Protein AF-A0A6C2UQ51-F1 (afdb_monomer_lite)

Foldseek 3Di:
DDDPPPDPPDPPDPPPPPPPPDQDLPPDDPVQVVLLVVLPHDSVRSCLLVVLPDGSVQVSLQVVLVHDSVRSSLQVVVVDGSQQVSLCVVVVHDSVRSSVCVVVVDGGPDPDDDDDDPPPPDDDDDDDDDDDDDDDDDDDDDDDDDDD

Radius of gyration: 34.13 Å; chains: 1; bounding box: 88×106×65 Å

Organism: NCBI:txid2750658

Sequence (148 aa):
MKQRVQNTIMAASLLVLAGCMSPTWEGMSEGEIAAWKDIGFDASIAQGWRNDGFTPDTAKGWVTAEFSIDEAKDWSGERFTPEEAVGWKQGGFTLKKAIDSRAKGLTPVQMPAAPATTEESAAAPATTEESAAAPATTEESAAAPDAE

Structure (mmCIF, N/CA/C/O backbone):
data_AF-A0A6C2UQ51-F1
#
_entry.id   AF-A0A6C2UQ51-F1
#
loop_
_atom_site.group_PDB
_atom_site.id
_atom_site.type_symbol
_atom_site.label_atom_id
_atom_site.label_alt_id
_atom_site.label_comp_id
_atom_site.label_asym_id
_atom_site.label_entity_id
_atom_site.label_seq_id
_atom_site.pdbx_PDB_ins_code
_atom_site.Cartn_x
_atom_site.Cartn_y
_atom_site.Cartn_z
_atom_site.occupancy
_atom_site.B_iso_or_equiv
_atom_site.auth_seq_id
_atom_site.auth_comp_id
_atom_site.auth_asym_id
_atom_site.auth_atom_id
_atom_site.pdbx_PDB_model_num
ATOM 1 N N . MET A 1 1 ? 69.691 28.578 -27.127 1.00 42.34 1 MET A N 1
ATOM 2 C CA . MET A 1 1 ? 68.689 29.417 -26.433 1.00 42.34 1 MET A CA 1
ATOM 3 C C . MET A 1 1 ? 67.421 28.585 -26.305 1.00 42.34 1 MET A C 1
ATOM 5 O O . MET A 1 1 ? 67.017 27.981 -27.286 1.00 42.34 1 MET A O 1
ATOM 9 N N . LYS A 1 2 ? 66.934 28.387 -25.074 1.00 46.50 2 LYS A N 1
ATOM 10 C CA . LYS A 1 2 ? 65.944 27.365 -24.702 1.00 46.50 2 LYS A CA 1
ATOM 11 C C . LYS A 1 2 ? 64.524 27.923 -24.839 1.00 46.50 2 LYS A C 1
ATOM 13 O O . LYS A 1 2 ? 64.121 28.741 -24.017 1.00 46.50 2 LYS A O 1
ATOM 18 N N . GLN A 1 3 ? 63.777 27.471 -25.842 1.00 51.28 3 GLN A N 1
ATOM 19 C CA . GLN A 1 3 ? 62.343 27.732 -25.934 1.00 51.28 3 GLN A CA 1
ATOM 20 C C . GLN A 1 3 ? 61.643 26.786 -24.956 1.00 51.28 3 GLN A C 1
ATOM 22 O O . GLN A 1 3 ? 61.699 25.567 -25.101 1.00 51.28 3 GLN A O 1
ATOM 27 N N . ARG A 1 4 ? 61.099 27.354 -23.878 1.00 53.19 4 ARG A N 1
ATOM 28 C CA . ARG A 1 4 ? 60.428 26.628 -22.797 1.00 53.19 4 ARG A CA 1
ATOM 29 C C . ARG A 1 4 ? 59.092 26.078 -23.308 1.00 53.19 4 ARG A C 1
ATOM 31 O O . ARG A 1 4 ? 58.058 26.712 -23.142 1.00 53.19 4 ARG A O 1
ATOM 38 N N . VAL A 1 5 ? 59.121 24.901 -23.932 1.00 59.12 5 VAL A N 1
ATOM 39 C CA . VAL A 1 5 ? 57.939 24.111 -24.345 1.00 59.12 5 VAL A CA 1
ATOM 40 C C . VAL A 1 5 ? 57.360 23.351 -23.140 1.00 59.12 5 VAL A C 1
ATOM 42 O O . VAL A 1 5 ? 57.133 22.151 -23.180 1.00 59.12 5 VAL A O 1
ATOM 45 N N . GLN A 1 6 ? 57.189 24.030 -22.008 1.00 54.97 6 GLN A N 1
ATOM 46 C CA . GLN A 1 6 ? 56.743 23.419 -20.752 1.00 54.97 6 GLN A CA 1
ATOM 47 C C . GLN A 1 6 ? 55.974 24.463 -19.945 1.00 54.97 6 GLN A C 1
ATOM 49 O O . GLN A 1 6 ? 56.468 24.948 -18.938 1.00 54.97 6 GLN A O 1
ATOM 54 N N . ASN A 1 7 ? 54.800 24.887 -20.420 1.00 45.97 7 ASN A N 1
ATOM 55 C CA . ASN A 1 7 ? 53.821 25.531 -19.534 1.00 45.97 7 ASN A CA 1
ATOM 56 C C . ASN A 1 7 ? 52.377 25.469 -20.058 1.00 45.97 7 ASN A C 1
ATOM 58 O O . ASN A 1 7 ? 51.605 26.410 -19.915 1.00 45.97 7 ASN A O 1
ATOM 62 N N . THR A 1 8 ? 52.005 24.338 -20.649 1.00 51.84 8 THR A N 1
ATOM 63 C CA . THR A 1 8 ? 50.609 23.965 -20.928 1.00 51.84 8 THR A CA 1
ATOM 64 C C . THR A 1 8 ? 50.308 22.637 -20.236 1.00 51.84 8 THR A C 1
ATOM 66 O O . THR A 1 8 ? 49.871 21.667 -20.844 1.00 51.84 8 THR A O 1
ATOM 69 N N . ILE A 1 9 ? 50.608 22.568 -18.937 1.00 55.91 9 ILE A N 1
ATOM 70 C CA . ILE A 1 9 ? 50.186 21.459 -18.083 1.00 55.91 9 ILE A CA 1
ATOM 71 C C . ILE A 1 9 ? 48.772 21.785 -17.594 1.00 55.91 9 ILE A C 1
ATOM 73 O O . ILE A 1 9 ? 48.582 22.668 -16.766 1.00 55.91 9 ILE A O 1
ATOM 77 N N . MET A 1 10 ? 47.808 21.041 -18.136 1.00 55.25 10 MET A N 1
ATOM 78 C CA . MET A 1 10 ? 46.604 20.581 -17.439 1.00 55.25 10 MET A CA 1
ATOM 79 C C . MET A 1 10 ? 45.705 21.668 -16.826 1.00 55.25 10 MET A C 1
ATOM 81 O O . MET A 1 10 ? 45.493 21.707 -15.620 1.00 55.25 10 MET A O 1
ATOM 85 N N . ALA A 1 11 ? 45.046 22.462 -17.666 1.00 55.69 11 ALA A N 1
ATOM 86 C CA . ALA A 1 11 ? 43.668 22.859 -17.366 1.00 55.69 11 ALA A CA 1
ATOM 87 C C . ALA A 1 11 ? 42.725 21.846 -18.038 1.00 55.69 11 ALA A C 1
ATOM 89 O O . ALA A 1 11 ? 41.935 22.188 -18.912 1.00 55.69 11 ALA A O 1
ATOM 90 N N . ALA A 1 12 ? 42.882 20.563 -17.698 1.00 55.25 12 ALA A N 1
ATOM 91 C CA . ALA A 1 12 ? 41.889 19.554 -18.031 1.00 55.25 12 ALA A CA 1
ATOM 92 C C . ALA A 1 12 ? 40.776 19.705 -16.999 1.00 55.25 12 ALA A C 1
ATOM 94 O O . ALA A 1 12 ? 40.875 19.230 -15.870 1.00 55.25 12 ALA A O 1
ATOM 95 N N . SER A 1 13 ? 39.791 20.501 -17.397 1.00 57.66 13 SER A N 1
ATOM 96 C CA . SER A 1 13 ? 38.498 20.707 -16.775 1.00 57.66 13 SER A CA 1
ATOM 97 C C . SER A 1 13 ? 38.075 19.550 -15.871 1.00 57.66 13 SER A C 1
ATOM 99 O O . SER A 1 13 ? 37.856 18.433 -16.340 1.00 57.66 13 SER A O 1
ATOM 101 N N . LEU A 1 14 ? 37.885 19.847 -14.582 1.00 57.31 14 LEU A N 1
ATOM 102 C CA . LEU A 1 14 ? 36.950 19.108 -13.742 1.00 57.31 14 LEU A CA 1
ATOM 103 C C . LEU A 1 14 ? 35.567 19.245 -14.388 1.00 57.31 14 LEU A C 1
ATOM 105 O O . LEU A 1 14 ? 34.826 20.189 -14.119 1.00 57.31 14 LEU A O 1
ATOM 109 N N . LEU A 1 15 ? 35.246 18.325 -15.295 1.00 52.41 15 LEU A N 1
ATOM 110 C CA . LEU A 1 15 ? 33.892 18.134 -15.779 1.00 52.41 15 LEU A CA 1
ATOM 111 C C . LEU A 1 15 ? 33.137 17.485 -14.616 1.00 52.41 15 LEU A C 1
ATOM 113 O O . LEU A 1 15 ? 33.144 16.268 -14.449 1.00 52.41 15 LEU A O 1
ATOM 117 N N . VAL A 1 16 ? 32.569 18.321 -13.746 1.00 59.66 16 VAL A N 1
ATOM 118 C CA . VAL A 1 16 ? 31.593 17.888 -12.749 1.00 59.66 16 VAL A CA 1
ATOM 119 C C . VAL A 1 16 ? 30.405 17.359 -13.543 1.00 59.66 16 VAL A C 1
ATOM 121 O O . VAL A 1 16 ? 29.542 18.117 -13.979 1.00 59.66 16 VAL A O 1
ATOM 124 N N . LEU A 1 17 ? 30.407 16.052 -13.803 1.00 57.59 17 LEU A N 1
ATOM 125 C CA . LEU A 1 17 ? 29.239 15.333 -14.279 1.00 57.59 17 LEU A CA 1
ATOM 126 C C . LEU A 1 17 ? 28.233 15.350 -13.128 1.00 57.59 17 LEU A C 1
ATOM 128 O O . LEU A 1 17 ? 28.178 14.432 -12.314 1.00 57.59 17 LEU A O 1
ATOM 132 N N . ALA A 1 18 ? 27.457 16.428 -13.043 1.00 61.34 18 ALA A N 1
ATOM 133 C CA . ALA A 1 18 ? 26.176 16.414 -12.366 1.00 61.34 18 ALA A CA 1
ATOM 134 C C . ALA A 1 18 ? 25.281 15.456 -13.160 1.00 61.34 18 ALA A C 1
ATOM 136 O O . ALA A 1 18 ? 24.551 15.861 -14.063 1.00 61.34 18 ALA A O 1
ATOM 137 N N . GLY A 1 19 ? 25.431 14.156 -12.897 1.00 58.34 19 GLY A N 1
ATOM 138 C CA . GLY A 1 19 ? 24.535 13.142 -13.416 1.00 58.34 19 GLY A CA 1
ATOM 139 C C . GLY A 1 19 ? 23.140 13.477 -12.917 1.00 58.34 19 GLY A C 1
ATOM 140 O O . GLY A 1 19 ? 22.878 13.419 -11.718 1.00 58.34 19 GLY A O 1
ATOM 141 N N . CYS A 1 20 ? 22.248 13.858 -13.827 1.00 61.72 20 CYS A N 1
ATOM 142 C CA . CYS A 1 20 ? 20.821 13.781 -13.576 1.00 61.72 20 CYS A CA 1
ATOM 143 C C . CYS A 1 20 ? 20.513 12.300 -13.344 1.00 61.72 20 CYS A C 1
ATOM 145 O O . CYS A 1 20 ? 20.308 11.554 -14.300 1.00 61.72 20 CYS A O 1
ATOM 147 N N . MET A 1 21 ? 20.571 11.860 -12.087 1.00 62.34 21 MET A N 1
ATOM 148 C CA . MET A 1 21 ? 20.155 10.526 -11.678 1.00 62.34 21 MET A CA 1
ATOM 149 C C . MET A 1 21 ? 18.640 10.489 -11.885 1.00 62.34 21 MET A C 1
ATOM 151 O O . MET A 1 21 ? 17.858 10.846 -11.009 1.00 62.34 21 MET A O 1
ATOM 155 N N . SER A 1 22 ? 18.226 10.184 -13.113 1.00 66.31 22 SER A N 1
ATOM 156 C CA . SER A 1 22 ? 16.832 9.866 -13.380 1.00 66.31 22 SER A CA 1
ATOM 157 C C . SER A 1 22 ? 16.516 8.640 -12.532 1.00 66.31 22 SER A C 1
ATOM 159 O O . SER A 1 22 ? 17.367 7.752 -12.459 1.00 66.31 22 SER A O 1
ATOM 161 N N . PRO A 1 23 ? 15.364 8.582 -11.859 1.00 72.19 23 PRO A N 1
ATOM 162 C CA . PRO A 1 23 ? 14.999 7.401 -11.094 1.00 72.19 23 PRO A CA 1
ATOM 163 C C . PRO A 1 23 ? 15.097 6.166 -12.003 1.00 72.19 23 PRO A C 1
ATOM 165 O O . PRO A 1 23 ? 14.466 6.110 -13.060 1.00 72.19 23 PRO A O 1
ATOM 168 N N . THR A 1 24 ? 15.962 5.219 -11.633 1.00 87.94 24 THR A N 1
ATOM 169 C CA . THR A 1 24 ? 16.255 4.004 -12.402 1.00 87.94 24 THR A CA 1
ATOM 170 C C . THR A 1 24 ? 15.647 2.778 -11.728 1.00 87.94 24 THR A C 1
ATOM 172 O O . THR A 1 24 ? 15.333 2.763 -10.536 1.00 87.94 24 THR A O 1
ATOM 175 N N . TRP A 1 25 ? 15.533 1.697 -12.496 1.00 92.94 25 TRP A N 1
ATOM 176 C CA . TRP A 1 25 ? 15.161 0.362 -12.022 1.00 92.94 25 TRP A CA 1
ATOM 177 C C . TRP A 1 25 ? 16.285 -0.333 -11.219 1.00 92.94 25 TRP A C 1
ATOM 179 O O . TRP A 1 25 ? 16.367 -1.560 -11.186 1.00 92.94 25 TRP A O 1
ATOM 189 N N . GLU A 1 26 ? 17.191 0.443 -10.617 1.00 90.81 26 GLU A N 1
ATOM 190 C CA . GLU A 1 26 ? 18.404 -0.051 -9.967 1.00 90.81 26 GLU A CA 1
ATOM 191 C C . GLU A 1 26 ? 18.093 -1.099 -8.895 1.00 90.81 26 GLU A C 1
ATOM 193 O O . GLU A 1 26 ? 17.221 -0.915 -8.041 1.00 90.81 26 GLU A O 1
ATOM 198 N N . GLY A 1 27 ? 18.845 -2.197 -8.921 1.00 91.56 27 GLY A N 1
ATOM 199 C CA . GLY A 1 27 ? 18.743 -3.250 -7.916 1.00 91.56 27 GLY A CA 1
ATOM 200 C C . GLY A 1 27 ? 17.455 -4.075 -7.967 1.00 91.56 27 GLY A C 1
ATOM 201 O O . GLY A 1 27 ? 17.273 -4.899 -7.073 1.00 91.56 27 GLY A O 1
ATOM 202 N N . MET A 1 28 ? 16.582 -3.884 -8.963 1.00 94.12 28 MET A N 1
ATOM 203 C CA . MET A 1 28 ? 15.430 -4.754 -9.224 1.00 94.12 28 MET A CA 1
ATOM 204 C C . MET A 1 28 ? 15.784 -5.835 -10.249 1.00 94.12 28 MET A C 1
ATOM 206 O O . MET A 1 28 ? 16.564 -5.607 -11.176 1.00 94.12 28 MET A O 1
ATOM 210 N N . SER A 1 29 ? 15.196 -7.022 -10.098 1.00 95.75 29 SER A N 1
ATOM 211 C CA . SER A 1 29 ? 15.316 -8.081 -11.112 1.00 95.75 29 SER A CA 1
ATOM 212 C C . SER A 1 29 ? 14.468 -7.767 -12.350 1.00 95.75 29 SER A C 1
ATOM 214 O O . SER A 1 29 ? 13.489 -7.031 -12.261 1.00 95.75 29 SER A O 1
ATOM 216 N N . GLU A 1 30 ? 14.782 -8.359 -13.506 1.00 95.75 30 GLU A N 1
ATOM 217 C CA . GLU A 1 30 ? 13.989 -8.165 -14.733 1.00 95.75 30 GLU A CA 1
ATOM 218 C C . GLU A 1 30 ? 12.504 -8.519 -14.537 1.00 95.75 30 GLU A C 1
ATOM 220 O O . GLU A 1 30 ? 11.629 -7.773 -14.976 1.00 95.75 30 GLU A O 1
ATOM 225 N N . GLY A 1 31 ? 12.218 -9.610 -13.816 1.00 96.94 31 GLY A N 1
ATOM 226 C CA . GLY A 1 31 ? 10.847 -10.016 -13.497 1.00 96.94 31 GLY A CA 1
ATOM 227 C C . GLY A 1 31 ? 10.125 -9.019 -12.588 1.00 96.94 31 GLY A C 1
ATOM 228 O O . GLY A 1 31 ? 8.964 -8.700 -12.825 1.00 96.94 31 GLY A O 1
ATOM 229 N N . GLU A 1 32 ? 10.820 -8.471 -11.590 1.00 96.38 32 GLU A N 1
ATOM 230 C CA . GLU A 1 32 ? 10.275 -7.431 -10.711 1.00 96.38 32 GLU A CA 1
ATOM 231 C C . GLU A 1 32 ? 9.977 -6.143 -11.493 1.00 96.38 32 GLU A C 1
ATOM 233 O O . GLU A 1 32 ? 8.892 -5.579 -11.372 1.00 96.38 32 GLU A O 1
ATOM 238 N N . ILE A 1 33 ? 10.898 -5.717 -12.362 1.00 96.88 33 ILE A N 1
ATOM 239 C CA . ILE A 1 33 ? 10.714 -4.559 -13.247 1.00 96.88 33 ILE A CA 1
ATOM 240 C C . ILE A 1 33 ? 9.501 -4.759 -14.159 1.00 96.88 33 ILE A C 1
ATOM 242 O O . ILE A 1 33 ? 8.714 -3.832 -14.348 1.00 96.88 33 ILE A O 1
ATOM 246 N N . ALA A 1 34 ? 9.351 -5.952 -14.739 1.00 97.38 34 ALA A N 1
ATOM 247 C CA . ALA A 1 34 ? 8.208 -6.279 -15.581 1.00 97.38 34 ALA A CA 1
ATOM 248 C C . ALA A 1 34 ? 6.891 -6.187 -14.797 1.00 97.38 34 ALA A C 1
ATOM 250 O O . ALA A 1 34 ? 5.947 -5.582 -15.294 1.00 97.38 34 ALA A O 1
ATOM 251 N N . ALA A 1 35 ? 6.848 -6.695 -13.563 1.00 97.75 35 ALA A N 1
ATOM 252 C CA . ALA A 1 35 ? 5.663 -6.628 -12.711 1.00 97.75 35 ALA A CA 1
ATOM 253 C C . ALA A 1 35 ? 5.279 -5.184 -12.338 1.00 97.75 35 ALA A C 1
ATOM 255 O O . ALA A 1 35 ? 4.114 -4.809 -12.446 1.00 97.75 35 ALA A O 1
ATOM 256 N N . TRP A 1 36 ? 6.246 -4.335 -11.971 1.00 97.50 36 TRP A N 1
ATOM 257 C CA . TRP A 1 36 ? 5.985 -2.912 -11.710 1.00 97.50 36 TRP A CA 1
ATOM 258 C C . TRP A 1 36 ? 5.487 -2.167 -12.955 1.00 97.50 36 TRP A C 1
ATOM 260 O O . TRP A 1 36 ? 4.570 -1.350 -12.875 1.00 97.50 36 TRP A O 1
ATOM 270 N N . LYS A 1 37 ? 6.056 -2.466 -14.127 1.00 96.44 37 LYS A N 1
ATOM 271 C CA . LYS A 1 37 ? 5.602 -1.881 -15.396 1.00 96.44 37 LYS A CA 1
ATOM 272 C C . LYS A 1 37 ? 4.210 -2.358 -15.799 1.00 96.44 37 LYS A C 1
ATOM 274 O O . LYS A 1 37 ? 3.450 -1.562 -16.340 1.00 96.44 37 LYS A O 1
ATOM 279 N N . ASP A 1 38 ? 3.877 -3.622 -15.542 1.00 97.25 38 ASP A N 1
ATOM 280 C CA . ASP A 1 38 ? 2.566 -4.203 -15.855 1.00 97.25 38 ASP A CA 1
ATOM 281 C C . ASP A 1 38 ? 1.435 -3.494 -15.097 1.00 97.25 38 ASP A C 1
ATOM 283 O O . ASP A 1 38 ? 0.373 -3.215 -15.652 1.00 97.25 38 ASP A O 1
ATOM 287 N N . ILE A 1 39 ? 1.702 -3.081 -13.855 1.00 95.94 39 ILE A N 1
ATOM 288 C CA . ILE A 1 39 ? 0.764 -2.273 -13.066 1.00 95.94 39 ILE A CA 1
ATOM 289 C C . ILE A 1 39 ? 0.825 -0.770 -13.396 1.00 95.94 39 ILE A C 1
ATOM 291 O O . ILE A 1 39 ? 0.138 0.026 -12.759 1.00 95.94 39 ILE A O 1
ATOM 295 N N . GLY A 1 40 ? 1.620 -0.379 -14.398 1.00 94.88 40 GLY A N 1
ATOM 296 C CA . GLY A 1 40 ? 1.719 0.986 -14.912 1.00 94.88 40 GLY A CA 1
ATOM 297 C C . GLY A 1 40 ? 2.625 1.917 -14.107 1.00 94.88 40 GLY A C 1
ATOM 298 O O . GLY A 1 40 ? 2.553 3.130 -14.299 1.00 94.88 40 GLY A O 1
ATOM 299 N N . PHE A 1 41 ? 3.459 1.392 -13.207 1.00 95.44 41 PHE A N 1
ATOM 300 C CA . PHE A 1 41 ? 4.342 2.22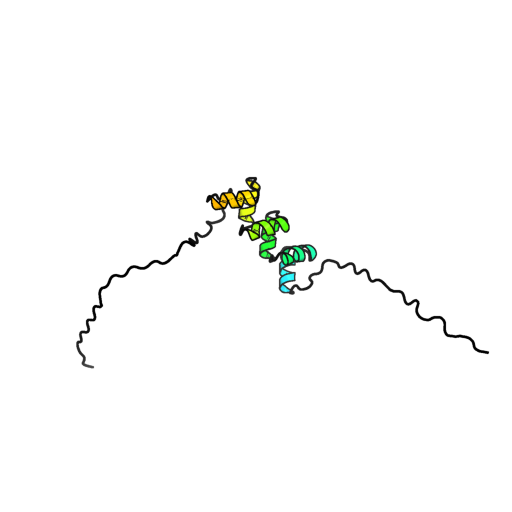5 -12.393 1.00 95.44 41 PHE A CA 1
ATOM 301 C C . PHE A 1 41 ? 5.633 2.519 -13.157 1.00 95.44 41 PHE A C 1
ATOM 303 O O . PHE A 1 41 ? 6.224 1.643 -13.795 1.00 95.44 41 PHE A O 1
ATOM 310 N N . ASP A 1 42 ? 6.098 3.762 -13.074 1.00 94.88 42 ASP A N 1
ATOM 311 C CA . ASP A 1 42 ? 7.444 4.120 -13.503 1.00 94.88 42 ASP A CA 1
ATOM 312 C C . ASP A 1 42 ? 8.482 3.778 -12.420 1.00 94.88 42 ASP A C 1
ATOM 314 O O . ASP A 1 42 ? 8.149 3.465 -11.274 1.00 94.88 42 ASP A O 1
ATOM 318 N N . ALA A 1 43 ? 9.762 3.851 -12.790 1.00 94.38 43 ALA A N 1
ATOM 319 C CA . ALA A 1 43 ? 10.870 3.497 -11.910 1.00 94.38 43 ALA A CA 1
ATOM 320 C C . ALA A 1 43 ? 10.886 4.306 -10.603 1.00 94.38 43 ALA A C 1
ATOM 322 O O . ALA A 1 43 ? 11.250 3.767 -9.563 1.00 94.38 43 ALA A O 1
ATOM 323 N N . SER A 1 44 ? 10.486 5.581 -10.632 1.00 93.25 44 SER A N 1
ATOM 324 C CA . SER A 1 44 ? 10.473 6.438 -9.445 1.00 93.25 44 SER A CA 1
ATOM 325 C C . SER A 1 44 ? 9.433 5.972 -8.444 1.00 93.25 44 SER A C 1
ATOM 327 O O . SER A 1 44 ? 9.741 5.805 -7.264 1.00 93.25 44 SER A O 1
ATOM 329 N N . ILE A 1 45 ? 8.205 5.757 -8.920 1.00 93.25 45 ILE A N 1
ATOM 330 C CA . ILE A 1 45 ? 7.106 5.297 -8.075 1.00 93.25 45 ILE A CA 1
ATOM 331 C C . ILE A 1 45 ? 7.422 3.894 -7.553 1.00 93.25 45 ILE A C 1
ATOM 333 O O . ILE A 1 45 ? 7.376 3.678 -6.345 1.00 93.25 45 ILE A O 1
ATOM 337 N N . ALA A 1 46 ? 7.833 2.971 -8.427 1.00 95.94 46 ALA A N 1
ATOM 338 C CA . ALA A 1 46 ? 8.194 1.608 -8.043 1.00 95.94 46 ALA A CA 1
ATOM 339 C C . ALA A 1 46 ? 9.291 1.566 -6.966 1.00 95.94 46 ALA A C 1
ATOM 341 O O . ALA A 1 46 ? 9.152 0.836 -5.989 1.00 95.94 46 ALA A O 1
ATOM 342 N N . GLN A 1 47 ? 10.351 2.374 -7.095 1.00 95.06 47 GLN A N 1
ATOM 343 C CA . GLN A 1 47 ? 11.400 2.457 -6.071 1.00 95.06 47 GLN A CA 1
ATOM 344 C C . GLN A 1 47 ? 10.859 2.962 -4.732 1.00 95.06 47 GLN A C 1
ATOM 346 O O . GLN A 1 47 ? 11.237 2.423 -3.699 1.00 95.06 47 GLN A O 1
ATOM 351 N N . GLY A 1 48 ? 9.971 3.962 -4.732 1.00 94.75 48 GLY A N 1
ATOM 352 C CA . GLY A 1 48 ? 9.341 4.456 -3.504 1.00 94.75 48 GLY A CA 1
ATOM 353 C C . GLY A 1 48 ? 8.617 3.339 -2.751 1.00 94.75 48 GLY A C 1
ATOM 354 O O . GLY A 1 48 ? 8.973 3.022 -1.621 1.00 94.75 48 GLY A O 1
ATOM 355 N N . TRP A 1 49 ? 7.680 2.667 -3.423 1.00 97.06 49 TRP A N 1
ATOM 356 C CA . TRP A 1 49 ? 6.927 1.554 -2.837 1.00 97.06 49 TRP A CA 1
ATOM 357 C C . TRP A 1 49 ? 7.829 0.395 -2.399 1.00 97.06 49 TRP A C 1
ATOM 359 O O . TRP A 1 49 ? 7.681 -0.134 -1.299 1.00 97.06 49 TRP A O 1
ATOM 369 N N . ARG A 1 50 ? 8.801 0.021 -3.233 1.00 95.81 50 ARG A N 1
ATOM 370 C CA . ARG A 1 50 ? 9.749 -1.053 -2.928 1.00 95.81 50 ARG A CA 1
ATOM 371 C C . ARG A 1 50 ? 10.612 -0.744 -1.706 1.00 95.81 50 ARG A C 1
ATOM 373 O O . ARG A 1 50 ? 10.841 -1.632 -0.889 1.00 95.81 50 ARG A O 1
ATOM 380 N N . ASN A 1 51 ? 11.089 0.493 -1.571 1.00 94.69 51 ASN A N 1
ATOM 381 C CA . ASN A 1 51 ? 11.918 0.914 -0.440 1.00 94.69 51 ASN A CA 1
ATOM 382 C C . ASN A 1 51 ? 11.154 0.861 0.888 1.00 94.69 51 ASN A C 1
ATOM 384 O O . ASN A 1 51 ? 11.757 0.585 1.923 1.00 94.69 51 ASN A O 1
ATOM 388 N N . ASP A 1 52 ? 9.836 1.058 0.852 1.00 95.31 52 ASP A N 1
ATOM 389 C CA . ASP A 1 52 ? 8.949 0.872 2.004 1.00 95.31 52 ASP A CA 1
ATOM 390 C C . ASP A 1 52 ? 8.474 -0.583 2.188 1.00 95.31 52 ASP A C 1
ATOM 392 O O . ASP A 1 52 ? 7.676 -0.873 3.076 1.00 95.31 52 ASP A O 1
ATOM 396 N N . GLY A 1 53 ? 9.019 -1.521 1.406 1.00 94.44 53 GLY A N 1
ATOM 397 C CA . GLY A 1 53 ? 8.808 -2.960 1.567 1.00 94.44 53 GLY A CA 1
ATOM 398 C C . GLY A 1 53 ? 7.588 -3.515 0.836 1.00 94.44 53 GLY A C 1
ATOM 399 O O . GLY A 1 53 ? 7.219 -4.667 1.067 1.00 94.44 53 GLY A O 1
ATOM 400 N N . PHE A 1 54 ? 6.966 -2.737 -0.050 1.00 97.00 54 PHE A N 1
ATOM 401 C CA . PHE A 1 54 ? 5.831 -3.201 -0.837 1.00 97.00 54 PHE A CA 1
ATOM 402 C C . PHE A 1 54 ? 6.267 -3.962 -2.086 1.00 97.00 54 PHE A C 1
ATOM 404 O O . PHE A 1 54 ? 7.256 -3.642 -2.747 1.00 97.00 54 PHE A O 1
ATOM 411 N N . THR A 1 55 ? 5.465 -4.959 -2.440 1.00 96.44 55 THR A N 1
ATOM 412 C CA . THR A 1 55 ? 5.538 -5.661 -3.724 1.00 96.44 55 THR A CA 1
ATOM 413 C C . THR A 1 55 ? 4.645 -4.964 -4.756 1.00 96.44 55 THR A C 1
ATOM 415 O O . THR A 1 55 ? 3.737 -4.229 -4.358 1.00 96.44 55 THR A O 1
ATOM 418 N N . PRO A 1 56 ? 4.824 -5.222 -6.066 1.00 96.19 56 PRO A N 1
ATOM 419 C CA . PRO A 1 56 ? 3.937 -4.683 -7.098 1.00 96.19 56 PRO A CA 1
ATOM 420 C C . PRO A 1 56 ? 2.451 -4.926 -6.796 1.00 96.19 56 PRO A C 1
ATOM 422 O O . PRO A 1 56 ? 1.648 -3.995 -6.826 1.00 96.19 56 PRO A O 1
AT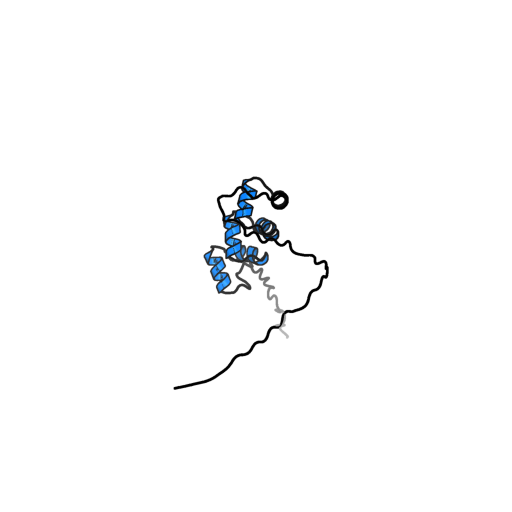OM 425 N N . ASP A 1 57 ? 2.087 -6.156 -6.424 1.00 93.69 57 ASP A N 1
ATOM 426 C CA . ASP A 1 57 ? 0.698 -6.531 -6.136 1.00 93.69 57 ASP A CA 1
ATOM 427 C C . ASP A 1 57 ? 0.106 -5.755 -4.955 1.00 93.69 57 ASP A C 1
ATOM 429 O O . ASP A 1 57 ? -1.008 -5.234 -5.036 1.00 93.69 57 ASP A O 1
ATOM 433 N N . THR A 1 58 ? 0.861 -5.641 -3.859 1.00 95.19 58 THR A N 1
ATOM 434 C CA . THR A 1 58 ? 0.389 -4.942 -2.655 1.00 95.19 58 THR A CA 1
ATOM 435 C C . THR A 1 58 ? 0.325 -3.434 -2.879 1.00 95.19 58 THR A C 1
ATOM 437 O O . THR A 1 58 ? -0.688 -2.817 -2.555 1.00 95.19 58 THR A O 1
ATOM 440 N N . ALA A 1 59 ? 1.342 -2.843 -3.509 1.00 96.94 59 ALA A N 1
ATOM 441 C CA . ALA A 1 59 ? 1.365 -1.426 -3.864 1.00 96.94 59 ALA A CA 1
ATOM 442 C C . ALA A 1 59 ? 0.208 -1.036 -4.795 1.00 96.94 59 ALA A C 1
ATOM 444 O O . ALA A 1 59 ? -0.425 0.000 -4.592 1.00 96.94 59 ALA A O 1
ATOM 445 N N . LYS A 1 60 ? -0.126 -1.883 -5.779 1.00 95.94 60 LYS A N 1
ATOM 446 C CA . LYS A 1 60 ? -1.273 -1.660 -6.670 1.00 95.94 60 LYS A CA 1
ATOM 447 C C . LYS A 1 60 ? -2.577 -1.525 -5.890 1.00 95.94 60 LYS A C 1
ATOM 449 O O . LYS A 1 60 ? -3.365 -0.631 -6.198 1.00 95.94 60 LYS A O 1
ATOM 454 N N . GLY A 1 61 ? -2.803 -2.382 -4.892 1.00 95.69 61 GLY A N 1
ATOM 455 C CA . GLY A 1 61 ? -3.990 -2.320 -4.037 1.00 95.69 61 GLY A CA 1
ATOM 456 C C . GLY A 1 61 ? -4.104 -0.979 -3.311 1.00 95.69 61 GLY A C 1
ATOM 457 O O . GLY A 1 61 ? -5.137 -0.320 -3.393 1.00 95.69 61 GLY A O 1
ATOM 458 N N . TRP A 1 62 ? -3.015 -0.523 -2.688 1.00 97.12 62 TRP A N 1
ATOM 459 C CA . TRP A 1 62 ? -2.975 0.756 -1.973 1.00 97.12 62 TRP A CA 1
ATOM 460 C C . TRP A 1 62 ? -3.139 1.976 -2.885 1.00 97.12 62 TRP A C 1
ATOM 462 O O . TRP A 1 62 ? -3.897 2.886 -2.554 1.00 97.12 62 TRP A O 1
ATOM 472 N N . VAL A 1 63 ? -2.502 1.986 -4.058 1.00 95.31 63 VAL A N 1
ATOM 473 C CA . VAL A 1 63 ? -2.681 3.074 -5.035 1.00 95.31 63 VAL A CA 1
ATOM 474 C C . VAL A 1 63 ? -4.102 3.094 -5.593 1.00 95.31 63 VAL A C 1
ATOM 476 O O . VAL A 1 63 ? -4.691 4.163 -5.717 1.00 95.31 63 VAL A O 1
ATOM 479 N N . THR A 1 64 ? -4.682 1.928 -5.889 1.00 94.25 64 THR A N 1
ATOM 480 C CA . THR A 1 64 ? -6.079 1.821 -6.355 1.00 94.25 64 THR A CA 1
ATOM 481 C C . THR A 1 64 ? -7.062 2.294 -5.284 1.00 94.25 64 THR A C 1
ATOM 483 O O . THR A 1 64 ? -8.097 2.871 -5.601 1.00 94.25 64 THR A O 1
ATOM 486 N N . ALA A 1 65 ? -6.716 2.085 -4.016 1.00 93.88 65 ALA A N 1
ATOM 487 C CA . ALA A 1 65 ? -7.430 2.599 -2.857 1.00 93.88 65 ALA A CA 1
ATOM 488 C C . ALA A 1 65 ? -7.210 4.109 -2.608 1.00 93.88 65 ALA A C 1
ATOM 490 O O . ALA A 1 65 ? -7.742 4.646 -1.636 1.00 93.88 65 ALA A O 1
ATOM 491 N N . GLU A 1 66 ? -6.438 4.792 -3.460 1.00 94.62 66 GLU A N 1
ATOM 492 C CA . GLU A 1 66 ? -6.081 6.212 -3.346 1.00 94.62 66 GLU A CA 1
ATOM 493 C C . GLU A 1 66 ? -5.326 6.551 -2.045 1.00 94.62 66 GLU A C 1
ATOM 495 O O . GLU A 1 66 ? -5.496 7.623 -1.453 1.00 94.62 66 GLU A O 1
ATOM 500 N N . PHE A 1 67 ? -4.481 5.625 -1.584 1.00 96.00 67 PHE A N 1
ATOM 501 C CA . PHE A 1 67 ? -3.546 5.853 -0.485 1.00 96.00 67 PHE A CA 1
ATOM 502 C C . PHE A 1 67 ? -2.194 6.314 -1.028 1.00 96.00 67 PHE A C 1
ATOM 504 O O . PHE A 1 67 ? -1.669 5.778 -2.007 1.00 96.00 67 PHE A O 1
ATOM 511 N N . SER A 1 68 ? -1.606 7.301 -0.355 1.00 95.50 68 SER A N 1
ATOM 512 C CA . SER A 1 68 ? -0.190 7.630 -0.528 1.00 95.50 68 SER A CA 1
ATOM 513 C C . SER A 1 68 ? 0.712 6.517 0.024 1.00 95.50 68 SER A C 1
ATOM 515 O O . SER A 1 68 ? 0.258 5.675 0.799 1.00 95.50 68 SER A O 1
ATOM 517 N N . ILE A 1 69 ? 1.999 6.519 -0.348 1.00 94.81 69 ILE A N 1
ATOM 518 C CA . ILE A 1 69 ? 2.989 5.555 0.170 1.00 94.81 69 ILE A CA 1
ATOM 519 C C . ILE A 1 69 ? 3.060 5.622 1.703 1.00 94.81 69 ILE A C 1
ATOM 521 O O . ILE A 1 69 ? 3.032 4.584 2.360 1.00 94.81 69 ILE A O 1
ATOM 525 N N . ASP A 1 70 ? 3.085 6.833 2.270 1.00 95.94 70 ASP A N 1
ATOM 526 C CA . ASP A 1 70 ? 3.142 7.041 3.721 1.00 95.94 70 ASP A CA 1
ATOM 527 C C . ASP A 1 70 ? 1.892 6.494 4.422 1.00 95.94 70 ASP A C 1
ATOM 529 O O . ASP A 1 70 ? 2.000 5.743 5.391 1.00 95.94 70 ASP A O 1
ATOM 533 N N . GLU A 1 71 ? 0.692 6.790 3.905 1.00 96.00 71 GLU A N 1
ATOM 534 C CA . GLU A 1 71 ? -0.532 6.223 4.478 1.00 96.00 71 GLU A CA 1
ATOM 535 C C . GLU A 1 71 ? -0.547 4.695 4.328 1.00 96.00 71 GLU A C 1
ATOM 537 O O . GLU A 1 71 ? -0.843 3.981 5.280 1.00 96.00 71 GLU A O 1
ATOM 542 N N . ALA A 1 72 ? -0.208 4.160 3.157 1.00 96.88 72 ALA A N 1
ATOM 543 C CA . ALA A 1 72 ? -0.175 2.719 2.948 1.00 96.88 72 ALA A CA 1
ATOM 544 C C . ALA A 1 72 ? 0.784 2.027 3.921 1.00 96.88 72 ALA A C 1
ATOM 546 O O . ALA A 1 72 ? 0.453 0.978 4.473 1.00 96.88 72 ALA A O 1
ATOM 547 N N . LYS A 1 73 ? 1.952 2.618 4.180 1.00 96.62 73 LYS A N 1
ATOM 548 C CA . LYS A 1 73 ? 2.917 2.134 5.170 1.00 96.62 73 LYS A CA 1
ATOM 549 C C . LYS A 1 73 ? 2.331 2.119 6.576 1.00 96.62 73 LYS A C 1
ATOM 551 O O . LYS A 1 73 ? 2.405 1.090 7.244 1.00 96.62 73 LYS A O 1
ATOM 556 N N . ASP A 1 74 ? 1.712 3.214 7.001 1.00 96.69 74 ASP A N 1
ATOM 557 C CA . ASP A 1 74 ? 1.115 3.315 8.333 1.00 96.69 74 ASP A CA 1
ATOM 558 C C . ASP A 1 74 ? -0.021 2.293 8.521 1.00 96.69 74 ASP A C 1
ATOM 560 O O . ASP A 1 74 ? -0.065 1.564 9.512 1.00 96.69 74 ASP A O 1
ATOM 564 N N . TRP A 1 75 ? -0.930 2.186 7.547 1.00 96.88 75 TRP A N 1
ATOM 565 C CA . TRP A 1 75 ? -2.074 1.275 7.623 1.00 96.88 75 TRP A CA 1
ATOM 566 C C . TRP A 1 75 ? -1.668 -0.199 7.469 1.00 96.88 75 TRP A C 1
ATOM 568 O O . TRP A 1 75 ? -2.157 -1.054 8.212 1.00 96.88 75 TRP A O 1
ATOM 578 N N . SER A 1 76 ? -0.752 -0.519 6.551 1.00 95.69 76 SER A N 1
ATOM 579 C CA . SER A 1 76 ? -0.236 -1.888 6.389 1.00 95.69 76 SER A CA 1
ATOM 580 C C . SER A 1 76 ? 0.605 -2.342 7.585 1.00 95.69 76 SER A C 1
ATOM 582 O O . SER A 1 76 ? 0.529 -3.513 7.970 1.00 95.69 76 SER A O 1
ATOM 584 N N . GLY A 1 77 ? 1.339 -1.426 8.228 1.00 95.38 77 GLY A N 1
ATOM 585 C CA . GLY A 1 77 ? 2.072 -1.681 9.470 1.00 95.38 77 GLY A CA 1
ATOM 586 C C . GLY A 1 77 ? 1.161 -2.165 10.601 1.00 95.38 77 GLY A C 1
ATOM 587 O O . GLY A 1 77 ? 1.537 -3.047 11.372 1.00 95.38 77 GLY A O 1
ATOM 588 N N . GLU A 1 78 ? -0.080 -1.681 10.619 1.00 96.19 78 GLU A N 1
ATOM 589 C CA . GLU A 1 78 ? -1.142 -2.064 11.558 1.00 96.19 78 GLU A CA 1
ATOM 590 C C . GLU A 1 78 ? -2.000 -3.241 11.054 1.00 96.19 78 GLU A C 1
ATOM 592 O O . GLU A 1 78 ? -3.068 -3.543 11.596 1.00 96.19 78 GLU A O 1
ATOM 597 N N . ARG A 1 79 ? -1.522 -3.950 10.020 1.00 93.94 79 ARG A N 1
ATOM 598 C CA . ARG A 1 79 ? -2.158 -5.147 9.441 1.00 93.94 79 ARG A CA 1
ATOM 599 C C . ARG A 1 79 ? -3.567 -4.868 8.908 1.00 93.94 79 ARG A C 1
ATOM 601 O O . ARG A 1 79 ? -4.452 -5.721 9.028 1.00 93.94 79 ARG A O 1
ATOM 608 N N . PHE A 1 80 ? -3.792 -3.676 8.361 1.00 94.50 80 PHE A N 1
ATOM 609 C CA . PHE A 1 80 ? -4.971 -3.405 7.545 1.00 94.50 80 PHE A CA 1
ATOM 610 C C . PHE A 1 80 ? -4.691 -3.745 6.086 1.00 94.50 80 PHE A C 1
ATOM 612 O O . PHE A 1 80 ? -3.594 -3.518 5.575 1.00 94.50 80 PHE A O 1
ATOM 619 N N . THR A 1 81 ? -5.709 -4.267 5.416 1.00 94.06 81 THR A N 1
ATOM 620 C CA . THR A 1 81 ? -5.752 -4.359 3.954 1.00 94.06 81 THR A CA 1
ATOM 621 C C . THR A 1 81 ? -6.161 -3.010 3.340 1.00 94.06 81 THR A C 1
ATOM 623 O O . THR A 1 81 ? -6.819 -2.213 4.024 1.00 94.06 81 THR A O 1
ATOM 626 N N . PRO A 1 82 ? -5.814 -2.728 2.068 1.00 94.31 82 PRO A N 1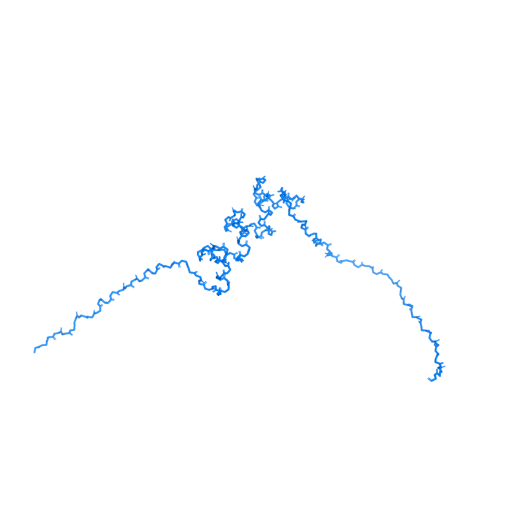
ATOM 627 C CA . PRO A 1 82 ? -6.293 -1.536 1.367 1.00 94.31 82 PRO A CA 1
ATOM 628 C C . PRO A 1 82 ? -7.819 -1.396 1.433 1.00 94.31 82 PRO A C 1
ATOM 630 O O . PRO A 1 82 ? -8.338 -0.312 1.683 1.00 94.31 82 PRO A O 1
ATOM 633 N N . GLU A 1 83 ? -8.549 -2.502 1.279 1.00 92.25 83 GLU A N 1
ATOM 634 C CA . GLU A 1 83 ? -10.010 -2.532 1.292 1.00 92.25 83 GLU A CA 1
ATOM 635 C C . GLU A 1 83 ? -10.584 -2.152 2.665 1.00 92.25 83 GLU A C 1
ATOM 637 O O . GLU A 1 83 ? -11.507 -1.336 2.752 1.00 92.25 83 GLU A O 1
ATOM 642 N N . GLU A 1 84 ? -10.026 -2.693 3.755 1.00 92.06 84 GLU A N 1
ATOM 643 C CA . GLU A 1 84 ? -10.413 -2.295 5.114 1.00 92.06 84 GLU A CA 1
ATOM 644 C C . GLU A 1 84 ? -10.106 -0.815 5.363 1.00 92.06 84 GLU A C 1
ATOM 646 O O . GLU A 1 84 ? -10.949 -0.089 5.897 1.00 92.06 84 GLU A O 1
ATOM 651 N N . ALA A 1 85 ? -8.910 -0.363 4.974 1.00 94.69 85 ALA A N 1
ATOM 652 C CA . ALA A 1 85 ? -8.462 1.009 5.176 1.00 94.69 85 ALA A CA 1
ATOM 653 C C . ALA A 1 85 ? -9.376 2.014 4.463 1.00 94.69 85 ALA A C 1
ATOM 655 O O . ALA A 1 85 ? -9.765 3.025 5.053 1.00 94.69 85 ALA A O 1
ATOM 656 N N . VAL A 1 86 ? -9.797 1.705 3.232 1.00 94.31 86 VAL A N 1
ATOM 657 C CA . VAL A 1 86 ? -10.796 2.484 2.488 1.00 94.31 86 VAL A CA 1
ATOM 658 C C . VAL A 1 86 ? -12.109 2.570 3.258 1.00 94.31 86 VAL A C 1
ATOM 660 O O . VAL A 1 86 ? -12.637 3.668 3.430 1.00 94.31 86 VAL A O 1
ATOM 663 N N . GLY A 1 87 ? -12.635 1.446 3.753 1.00 93.25 87 GLY A N 1
ATOM 664 C CA . GLY A 1 87 ? -13.899 1.436 4.493 1.00 93.25 87 GLY A CA 1
ATOM 665 C C . GLY A 1 87 ? -13.851 2.300 5.760 1.00 93.25 87 GLY A C 1
ATOM 666 O O . GLY A 1 87 ? -14.798 3.029 6.063 1.00 93.25 87 GLY A O 1
ATOM 667 N N . TRP A 1 88 ? -12.721 2.298 6.472 1.00 94.19 88 TRP A N 1
ATOM 668 C CA . TRP A 1 88 ? -12.506 3.185 7.618 1.00 94.19 88 TRP A CA 1
ATOM 669 C C . TRP A 1 88 ? -12.383 4.657 7.204 1.00 94.19 88 TRP A C 1
ATOM 671 O O . TRP A 1 88 ? -13.045 5.516 7.795 1.00 94.19 88 TRP A O 1
ATOM 681 N N . LYS A 1 89 ? -11.583 4.960 6.175 1.00 92.88 89 LYS A N 1
ATOM 682 C CA . LYS A 1 89 ? -11.358 6.327 5.673 1.00 92.88 89 LYS A CA 1
ATOM 683 C C . LYS A 1 89 ? -12.657 6.955 5.159 1.00 92.88 89 LYS A C 1
ATOM 685 O O . LYS A 1 89 ? -12.954 8.097 5.503 1.00 92.88 89 LYS A O 1
ATOM 690 N N . GLN A 1 90 ? -13.483 6.195 4.436 1.00 91.12 90 GLN A N 1
ATOM 691 C CA . GLN A 1 90 ? -14.815 6.630 3.993 1.00 91.12 90 GLN A CA 1
ATOM 692 C C . GLN A 1 90 ? -15.779 6.878 5.162 1.00 91.12 90 GLN A C 1
ATOM 694 O O . GLN A 1 90 ? -16.591 7.798 5.107 1.00 91.12 90 GLN A O 1
ATOM 699 N N . GLY A 1 91 ? -15.655 6.117 6.253 1.00 89.62 91 GLY A N 1
ATOM 700 C CA . GLY A 1 91 ? -16.378 6.369 7.502 1.00 89.62 91 GLY A CA 1
ATOM 701 C C . GLY A 1 91 ? -15.877 7.586 8.293 1.00 89.62 91 GLY A C 1
ATOM 702 O O . GLY A 1 91 ? -16.386 7.854 9.381 1.00 89.62 91 GLY A O 1
ATOM 703 N N . GLY A 1 92 ? -14.864 8.308 7.798 1.00 90.88 92 GLY A N 1
ATOM 704 C CA . GLY A 1 92 ? -14.255 9.450 8.482 1.00 90.88 92 GLY A CA 1
ATOM 705 C C . GLY A 1 92 ? -13.322 9.061 9.633 1.00 90.88 92 GLY A C 1
ATOM 706 O O . GLY A 1 92 ? -13.028 9.886 10.505 1.00 90.88 92 GLY A O 1
ATOM 707 N N . PHE A 1 93 ? -12.862 7.809 9.672 1.00 93.00 93 PHE A N 1
ATOM 708 C CA . PHE A 1 93 ? -11.918 7.343 10.679 1.00 93.00 93 PHE A CA 1
ATOM 709 C C . PHE A 1 93 ? -10.483 7.636 10.245 1.00 93.00 93 PHE A C 1
ATOM 711 O O . PHE A 1 93 ? -10.090 7.432 9.100 1.00 93.00 93 PHE A O 1
ATOM 718 N N . THR A 1 94 ? -9.681 8.088 11.206 1.00 95.19 94 THR A N 1
ATOM 719 C CA . THR A 1 94 ? -8.220 8.082 11.090 1.00 95.19 94 THR A CA 1
ATOM 720 C C . THR A 1 94 ? -7.688 6.699 11.461 1.00 95.19 94 THR A C 1
ATOM 722 O O . THR A 1 94 ? -8.376 5.965 12.174 1.00 95.19 94 THR A O 1
ATOM 725 N N . LEU A 1 95 ? -6.450 6.370 11.074 1.00 95.06 95 LEU A N 1
ATOM 726 C CA . LEU A 1 95 ? -5.804 5.099 11.433 1.00 95.06 95 LEU A CA 1
ATOM 727 C C . LEU A 1 95 ? -5.925 4.791 12.932 1.00 95.06 95 LEU A C 1
ATOM 729 O O . LEU A 1 95 ? -6.429 3.742 13.315 1.00 95.06 95 LEU A O 1
ATOM 733 N N . LYS A 1 96 ? -5.573 5.752 13.794 1.00 95.56 96 LYS A N 1
ATOM 734 C CA . LYS A 1 96 ? -5.695 5.591 15.250 1.00 95.56 96 LYS A CA 1
ATOM 735 C C . LYS A 1 96 ? -7.113 5.214 15.687 1.00 95.56 96 LYS A C 1
ATOM 737 O O . LYS A 1 96 ? -7.291 4.285 16.467 1.00 95.56 96 LYS A O 1
ATOM 742 N N . LYS A 1 97 ? -8.132 5.913 15.175 1.00 94.56 97 LYS A N 1
ATOM 743 C CA . LYS A 1 97 ? -9.526 5.597 15.511 1.00 94.56 97 LYS A CA 1
ATOM 744 C C . LYS A 1 97 ? -9.950 4.240 14.949 1.00 94.56 97 LYS A C 1
ATOM 746 O O . LYS A 1 97 ? -10.757 3.570 15.588 1.00 94.56 97 LYS A O 1
ATOM 751 N N . ALA A 1 98 ? -9.442 3.847 13.783 1.00 94.75 98 ALA A N 1
ATOM 752 C CA . ALA A 1 98 ? -9.696 2.537 13.194 1.00 94.75 98 ALA A CA 1
ATOM 753 C C . ALA A 1 98 ? -9.099 1.415 14.060 1.00 94.75 98 ALA A C 1
ATOM 755 O O . ALA A 1 98 ? -9.810 0.465 14.370 1.00 94.75 98 ALA A O 1
ATOM 756 N N . ILE A 1 99 ? -7.862 1.566 14.551 1.00 94.69 99 ILE A N 1
ATOM 757 C CA . ILE A 1 99 ? -7.229 0.636 15.507 1.00 94.69 99 ILE A CA 1
ATOM 758 C C . ILE A 1 99 ? -8.063 0.526 16.788 1.00 94.69 99 ILE A C 1
ATOM 760 O O . ILE A 1 99 ? -8.456 -0.573 17.177 1.00 94.69 99 ILE A O 1
ATOM 764 N N . ASP A 1 100 ? -8.403 1.664 17.405 1.00 94.81 100 ASP A N 1
ATOM 765 C CA . ASP A 1 100 ? -9.209 1.703 18.634 1.00 94.81 100 ASP A CA 1
ATOM 766 C C . ASP A 1 100 ? -10.593 1.058 18.441 1.00 94.81 100 ASP A C 1
ATOM 768 O O . ASP A 1 100 ? -11.173 0.515 19.383 1.00 94.81 100 ASP A O 1
ATOM 772 N N . SER A 1 101 ? -11.149 1.143 17.231 1.00 92.69 101 SER A N 1
ATOM 773 C CA . SER A 1 101 ? -12.446 0.557 16.880 1.00 92.69 101 SER A CA 1
ATOM 774 C C . SER A 1 101 ? -12.331 -0.944 16.614 1.00 92.69 101 SER A C 1
ATOM 776 O O . SER A 1 101 ? -13.145 -1.708 17.132 1.00 92.69 101 SER A O 1
ATOM 778 N N . ARG A 1 102 ? -11.280 -1.386 15.910 1.00 93.06 102 ARG A N 1
ATOM 779 C CA . ARG A 1 102 ? -10.960 -2.806 15.692 1.00 93.06 102 ARG A CA 1
ATOM 780 C C . ARG A 1 102 ? -10.736 -3.528 17.020 1.00 93.06 102 ARG A C 1
ATOM 782 O O . ARG A 1 102 ? -11.277 -4.608 17.224 1.00 93.06 102 ARG A O 1
ATOM 789 N N . ALA A 1 103 ? -10.042 -2.891 17.967 1.00 92.06 103 ALA A N 1
ATOM 790 C CA . ALA A 1 103 ? -9.841 -3.408 19.324 1.00 92.06 103 ALA A CA 1
ATOM 791 C C . ALA A 1 103 ? -11.151 -3.580 20.120 1.00 92.06 103 ALA A C 1
ATOM 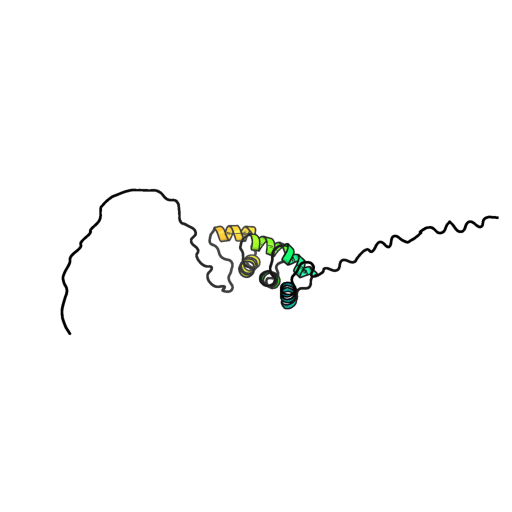793 O O . ALA A 1 103 ? -11.205 -4.360 21.067 1.00 92.06 103 ALA A O 1
ATOM 794 N N . LYS A 1 104 ? -12.221 -2.873 19.733 1.00 92.88 104 LYS A N 1
ATOM 795 C CA . LYS A 1 104 ? -13.573 -3.001 20.304 1.00 92.88 104 LYS A CA 1
ATOM 796 C C . LYS A 1 104 ? -14.467 -3.965 19.516 1.00 92.88 104 LYS A C 1
ATOM 798 O O . LYS A 1 104 ?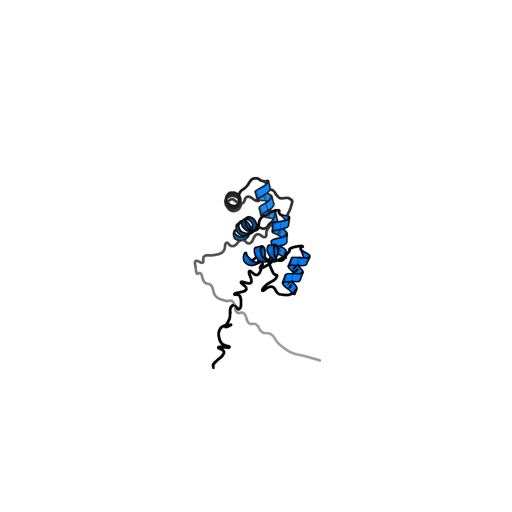 -15.654 -4.060 19.816 1.00 92.88 104 LYS A O 1
ATOM 803 N N . GLY A 1 105 ? -13.926 -4.646 18.504 1.00 90.69 105 GLY A N 1
ATOM 804 C CA . GLY A 1 105 ? -14.668 -5.569 17.645 1.00 90.69 105 GLY A CA 1
ATOM 805 C C . GLY A 1 105 ? -15.530 -4.890 16.579 1.00 90.69 105 GLY A C 1
ATOM 806 O O . GLY A 1 105 ? -16.414 -5.531 16.020 1.00 90.69 105 GLY A O 1
ATOM 807 N N . LEU A 1 106 ? -15.310 -3.602 16.296 1.00 89.50 106 LEU A N 1
ATOM 808 C CA . LEU A 1 106 ? -15.990 -2.915 15.197 1.00 89.50 106 LEU A CA 1
ATOM 809 C C . LEU A 1 106 ? -15.265 -3.185 13.875 1.00 89.50 106 LEU A C 1
ATOM 811 O O . LEU A 1 106 ? -14.034 -3.203 13.822 1.00 89.50 106 LEU A O 1
ATOM 815 N N . THR A 1 107 ? -16.035 -3.330 12.802 1.00 86.94 107 THR A N 1
ATOM 816 C CA . THR A 1 107 ? -15.536 -3.457 11.429 1.00 86.94 107 THR A CA 1
ATOM 817 C C . THR A 1 107 ? -15.827 -2.176 10.639 1.00 86.94 107 THR A C 1
ATOM 819 O O . THR A 1 107 ? -16.751 -1.435 10.995 1.00 86.94 107 THR A O 1
ATOM 822 N N . PRO A 1 108 ? -15.044 -1.872 9.586 1.00 83.50 108 PRO A N 1
ATOM 823 C CA . PRO A 1 108 ? -15.343 -0.736 8.725 1.00 83.50 108 PRO A CA 1
ATOM 824 C C . PRO A 1 108 ? -16.690 -0.936 8.031 1.00 83.50 108 PRO A C 1
ATOM 826 O O . PRO A 1 108 ? -17.176 -2.061 7.898 1.00 83.50 108 PRO A O 1
ATOM 829 N N . VAL A 1 109 ? -17.282 0.155 7.543 1.00 76.06 109 VAL A N 1
ATOM 830 C CA . VAL A 1 109 ? -18.494 0.068 6.723 1.00 76.06 109 VAL A CA 1
ATOM 831 C C . VAL A 1 109 ? -18.134 -0.675 5.432 1.00 76.06 109 VAL A C 1
ATOM 833 O O . VAL A 1 109 ? -17.490 -0.123 4.544 1.00 76.06 109 VAL A O 1
ATOM 836 N N . GLN A 1 110 ? -18.481 -1.961 5.368 1.00 64.12 110 GLN A N 1
ATOM 837 C CA . GLN A 1 110 ? -18.177 -2.824 4.232 1.00 64.12 110 GLN A CA 1
ATOM 838 C C . GLN A 1 110 ? -19.030 -2.458 3.007 1.00 64.12 110 GLN A C 1
ATOM 840 O O . GLN A 1 110 ? -20.259 -2.461 3.068 1.00 64.12 110 GLN A O 1
ATOM 845 N N . MET A 1 111 ? -18.373 -2.306 1.857 1.00 48.34 111 MET A N 1
ATOM 846 C CA . MET A 1 111 ? -18.800 -3.018 0.645 1.00 48.34 111 MET A CA 1
ATOM 847 C C . MET A 1 111 ? -18.329 -4.478 0.848 1.00 48.34 111 MET A C 1
ATOM 849 O O . MET A 1 111 ? -17.213 -4.654 1.337 1.00 48.34 111 MET A O 1
ATOM 853 N N . PRO A 1 112 ? -19.139 -5.526 0.605 1.00 48.88 112 PRO A N 1
ATOM 854 C CA . PRO A 1 112 ? -18.892 -6.859 1.165 1.00 48.88 112 PRO A CA 1
ATOM 855 C C . PRO A 1 112 ? -17.570 -7.470 0.676 1.00 48.88 112 PRO A C 1
ATOM 857 O O . PRO A 1 112 ? -17.481 -7.962 -0.446 1.00 48.88 112 PRO A O 1
ATOM 860 N N . ALA A 1 113 ? -16.567 -7.485 1.554 1.00 43.88 113 ALA A N 1
ATOM 861 C CA . ALA A 1 113 ? -15.390 -8.338 1.466 1.00 43.88 113 ALA A CA 1
ATOM 862 C C . ALA A 1 113 ? -15.537 -9.457 2.509 1.00 43.88 113 ALA A C 1
ATOM 864 O O . ALA A 1 113 ? -15.950 -9.202 3.642 1.00 43.88 113 ALA A O 1
ATOM 865 N N . ALA A 1 114 ? -15.283 -10.690 2.065 1.00 44.56 114 ALA A N 1
ATOM 866 C CA . ALA A 1 114 ? -15.510 -11.961 2.753 1.00 44.56 114 ALA A CA 1
ATOM 867 C C . ALA A 1 114 ? -15.022 -11.982 4.221 1.00 44.56 114 ALA A C 1
ATOM 869 O O . ALA A 1 114 ? -14.069 -11.276 4.552 1.00 44.56 114 ALA A O 1
ATOM 870 N N . PRO A 1 115 ? -15.658 -12.784 5.104 1.00 46.03 115 PRO A N 1
ATOM 871 C CA . PRO A 1 115 ? -15.370 -12.768 6.533 1.00 46.03 115 PRO A CA 1
ATOM 872 C C . PRO A 1 115 ? -13.898 -13.093 6.777 1.00 46.03 115 PRO A C 1
ATOM 874 O O . PRO A 1 115 ? -13.426 -14.177 6.435 1.00 46.03 115 PRO A O 1
ATOM 877 N N . ALA A 1 116 ? -13.189 -12.132 7.367 1.00 51.00 116 ALA A N 1
ATOM 878 C CA . ALA A 1 116 ? -11.853 -12.326 7.891 1.00 51.00 116 ALA A CA 1
ATOM 879 C C . ALA A 1 116 ? -11.865 -13.541 8.824 1.00 51.00 116 ALA A C 1
ATOM 881 O O . ALA A 1 116 ? -12.666 -13.619 9.758 1.00 51.00 116 ALA A O 1
ATOM 882 N N . THR A 1 117 ? -11.000 -14.499 8.514 1.00 42.25 117 THR A N 1
ATOM 883 C CA . THR A 1 117 ? -10.777 -15.724 9.264 1.00 42.25 117 THR A CA 1
ATOM 884 C C . THR A 1 117 ? -10.628 -15.408 10.746 1.00 42.25 117 THR A C 1
ATOM 886 O O . THR A 1 117 ? -9.707 -14.711 11.168 1.00 42.25 117 THR A O 1
ATOM 889 N N . THR A 1 118 ? -11.558 -15.938 11.533 1.00 50.19 118 THR A N 1
ATOM 890 C CA . THR A 1 118 ? -11.398 -16.171 12.961 1.00 50.19 118 THR A CA 1
ATOM 891 C C . THR A 1 118 ? -10.174 -17.060 13.153 1.00 50.19 118 THR A C 1
ATOM 893 O O . THR A 1 118 ? -10.273 -18.277 13.043 1.00 50.19 118 THR A O 1
ATOM 896 N N . GLU A 1 119 ? -9.013 -16.467 13.418 1.00 46.19 119 GLU A N 1
ATOM 897 C CA . GLU A 1 119 ? -7.938 -17.176 14.104 1.00 46.19 119 GLU A CA 1
ATOM 898 C C . GLU A 1 119 ? -7.904 -16.673 15.545 1.00 46.19 119 GLU A C 1
ATOM 900 O O . GLU A 1 119 ? -7.286 -15.675 15.916 1.00 46.19 119 GLU A O 1
ATOM 905 N N . GLU A 1 120 ? -8.714 -17.370 16.332 1.00 49.38 120 GLU A N 1
ATOM 906 C CA . GLU A 1 120 ? -8.724 -17.427 17.780 1.00 49.38 120 GLU A CA 1
ATOM 907 C C . GLU A 1 120 ? -7.331 -17.838 18.285 1.00 49.38 120 GLU A C 1
ATOM 909 O O . GLU A 1 120 ? -7.066 -18.986 18.623 1.00 49.38 120 GLU A O 1
ATOM 914 N N . SER A 1 121 ? -6.402 -16.884 18.335 1.00 50.28 121 SER A N 1
ATOM 915 C CA . SER A 1 121 ? -5.158 -17.009 19.096 1.00 50.28 121 SER A CA 1
ATOM 916 C C . SER A 1 121 ? -5.459 -16.750 20.575 1.00 50.28 121 SER A C 1
ATOM 918 O O . SER A 1 121 ? -5.067 -15.731 21.145 1.00 50.28 121 SER A O 1
ATOM 920 N N . ALA A 1 122 ? -6.188 -17.682 21.188 1.00 50.09 122 ALA A N 1
ATOM 921 C CA . ALA A 1 122 ? -6.431 -17.746 22.624 1.00 50.09 122 ALA A CA 1
ATOM 922 C C . ALA A 1 122 ? -6.337 -19.199 23.124 1.00 50.09 122 ALA A C 1
ATOM 924 O O . ALA A 1 122 ? -7.320 -19.801 23.535 1.00 50.09 122 ALA A O 1
ATOM 925 N N . ALA A 1 123 ? -5.128 -19.758 23.119 1.00 41.81 123 ALA A N 1
ATOM 926 C CA . ALA A 1 123 ? -4.713 -20.851 24.002 1.00 41.81 123 ALA A CA 1
ATOM 927 C C . ALA A 1 123 ? -3.175 -20.796 24.060 1.00 41.81 123 ALA A C 1
ATOM 929 O O . ALA A 1 123 ? -2.521 -20.882 23.032 1.00 41.81 123 ALA A O 1
ATOM 930 N N . ALA A 1 124 ? -2.500 -20.552 25.179 1.00 46.00 124 ALA A N 1
ATOM 931 C CA . ALA A 1 124 ? -2.713 -21.096 26.512 1.00 46.00 124 ALA A CA 1
ATOM 932 C C . ALA A 1 124 ? -2.221 -20.114 27.604 1.00 46.00 124 ALA A C 1
ATOM 934 O O . ALA A 1 124 ? -1.527 -19.139 27.308 1.00 46.00 124 ALA A O 1
ATOM 935 N N . PRO A 1 125 ? -2.490 -20.422 28.882 1.00 48.84 125 PRO A N 1
ATOM 936 C CA . PRO A 1 125 ? -1.407 -21.070 29.616 1.00 48.84 125 PRO A CA 1
ATOM 937 C C . PRO A 1 125 ? -1.838 -22.369 30.304 1.00 48.84 125 PRO A C 1
ATOM 939 O O . PRO A 1 125 ? -2.977 -22.549 30.725 1.00 48.84 125 PRO A O 1
ATOM 942 N N . ALA A 1 126 ? -0.872 -23.279 30.401 1.00 48.44 126 ALA A N 1
ATOM 943 C CA . ALA A 1 126 ? -0.953 -24.523 31.145 1.00 48.44 126 ALA A CA 1
ATOM 944 C C . ALA A 1 126 ? -1.139 -24.279 32.652 1.00 48.44 126 ALA A C 1
ATOM 946 O O . ALA A 1 126 ? -0.443 -23.441 33.224 1.00 48.44 126 ALA A O 1
ATOM 947 N N . THR A 1 127 ? -1.978 -25.081 33.317 1.00 42.53 127 THR A N 1
ATOM 948 C CA . THR A 1 127 ? -1.727 -25.545 34.693 1.00 42.53 127 THR A CA 1
ATOM 949 C C . THR A 1 127 ? -2.396 -26.909 34.940 1.00 42.53 127 THR A C 1
ATOM 951 O O . THR A 1 127 ? -3.536 -27.145 34.557 1.00 42.53 127 THR A O 1
ATOM 954 N N . THR A 1 128 ? -1.591 -27.788 35.529 1.00 47.19 128 THR A N 1
ATOM 955 C CA . THR A 1 128 ? -1.698 -29.190 35.966 1.00 47.19 128 THR A CA 1
ATOM 956 C C . THR A 1 128 ? -2.855 -29.551 36.914 1.00 47.19 128 THR A C 1
ATOM 958 O O . THR A 1 128 ? -3.092 -28.784 37.835 1.00 47.19 128 THR A O 1
ATOM 961 N N . GLU A 1 129 ? -3.434 -30.761 36.778 1.00 46.50 129 GLU A N 1
ATOM 962 C CA . GLU A 1 129 ? -3.833 -31.685 37.882 1.00 46.50 129 GLU A CA 1
ATOM 963 C C . GLU A 1 129 ? -4.242 -33.059 37.276 1.00 46.50 129 GLU A C 1
ATOM 965 O O . GLU A 1 129 ? -5.222 -33.160 36.548 1.00 46.50 129 GLU A O 1
ATOM 970 N N . GLU A 1 130 ? -3.361 -34.062 37.203 1.00 50.09 130 GLU A N 1
ATOM 971 C CA . GLU A 1 130 ? -3.222 -35.191 38.148 1.00 50.09 130 GLU A CA 1
ATOM 972 C C . GLU A 1 130 ? -4.539 -35.869 38.590 1.00 50.09 130 GLU A C 1
ATOM 974 O O . GLU A 1 130 ? -5.145 -35.479 39.579 1.00 50.09 130 GLU A O 1
ATOM 979 N N . SER A 1 131 ? -4.929 -36.974 37.935 1.00 50.19 131 SER A N 1
ATOM 980 C CA . SER A 1 131 ? -5.523 -38.119 38.647 1.00 50.19 131 SER A CA 1
ATOM 981 C C . SER A 1 131 ? -5.536 -39.394 37.802 1.00 50.19 131 SER A C 1
ATOM 983 O O . SER A 1 131 ? -5.875 -39.395 36.622 1.00 50.19 131 SER A O 1
ATOM 985 N N . ALA A 1 132 ? -5.117 -40.480 38.437 1.00 50.62 132 ALA A N 1
ATOM 986 C CA . ALA A 1 132 ? -4.781 -41.775 37.871 1.00 50.62 132 ALA A CA 1
ATOM 987 C C . ALA A 1 132 ? -5.993 -42.646 37.492 1.00 50.62 132 ALA A C 1
ATOM 989 O O . ALA A 1 132 ? -6.989 -42.652 38.206 1.00 50.62 132 ALA A O 1
ATOM 990 N N . ALA A 1 133 ? -5.829 -43.492 36.466 1.00 43.44 133 ALA A N 1
ATOM 991 C CA . ALA A 1 133 ? -6.047 -44.946 36.559 1.00 43.44 133 ALA A CA 1
ATOM 992 C C . ALA A 1 133 ? -5.672 -45.656 35.238 1.00 43.44 133 ALA A C 1
ATOM 994 O O . ALA A 1 133 ? -6.378 -45.560 34.244 1.00 43.44 133 ALA A O 1
ATOM 995 N N . ALA A 1 134 ? -4.507 -46.309 35.283 1.00 59.53 134 ALA A N 1
ATOM 996 C CA . ALA A 1 134 ? -4.075 -47.612 34.750 1.00 59.53 134 ALA A CA 1
ATOM 997 C C . ALA A 1 134 ? -4.839 -48.370 33.616 1.00 59.53 134 ALA A C 1
ATOM 999 O O . ALA A 1 134 ? -6.039 -48.209 33.419 1.00 59.53 134 ALA A O 1
ATOM 1000 N N . PRO A 1 135 ? -4.127 -49.272 32.895 1.00 60.06 135 PRO A N 1
ATOM 1001 C CA . PRO A 1 135 ? -4.459 -49.734 31.548 1.00 60.06 135 PRO A CA 1
ATOM 1002 C C . PRO A 1 135 ? -5.220 -51.069 31.526 1.00 60.06 135 PRO A C 1
ATOM 1004 O O . PRO A 1 135 ? -4.996 -51.938 32.366 1.00 60.06 135 PRO A O 1
ATOM 1007 N N . ALA A 1 136 ? -6.052 -51.277 30.505 1.00 50.66 136 ALA A N 1
ATOM 1008 C CA . ALA A 1 136 ? -6.590 -52.595 30.180 1.00 50.66 136 ALA A CA 1
ATOM 1009 C C . ALA A 1 136 ? -5.843 -53.173 28.970 1.00 50.66 136 ALA A C 1
ATOM 1011 O O . ALA A 1 136 ? -6.118 -52.841 27.819 1.00 50.66 136 ALA A O 1
ATOM 1012 N N . THR A 1 137 ? -4.879 -54.041 29.262 1.00 50.53 137 THR A N 1
ATOM 1013 C CA . THR A 1 137 ? -4.414 -55.099 28.364 1.00 50.53 137 THR A CA 1
ATOM 1014 C C . THR A 1 137 ? -5.470 -56.204 28.362 1.00 50.53 137 THR A C 1
ATOM 1016 O O . THR A 1 137 ? -5.882 -56.654 29.430 1.00 50.53 137 THR A O 1
ATOM 1019 N N . THR A 1 138 ? -5.895 -56.689 27.197 1.00 57.66 138 THR A N 1
ATOM 1020 C CA . THR A 1 138 ? -6.428 -58.053 27.071 1.00 57.66 138 THR A CA 1
ATOM 1021 C C . THR A 1 138 ? -6.000 -58.624 25.726 1.00 57.66 138 THR A C 1
ATOM 1023 O O . THR A 1 138 ? -6.375 -58.147 24.659 1.00 57.66 138 THR A O 1
ATOM 1026 N N . GLU A 1 139 ? -5.133 -59.615 25.857 1.00 53.53 139 GLU A N 1
ATOM 1027 C CA . GLU A 1 139 ? -4.636 -60.578 24.891 1.00 53.53 139 GLU A CA 1
ATOM 1028 C C . GLU A 1 139 ? -5.572 -61.798 24.951 1.00 53.53 139 GLU A C 1
ATOM 1030 O O . GLU A 1 139 ? -5.800 -62.296 26.046 1.00 53.53 139 GLU A O 1
ATOM 1035 N N . GLU A 1 140 ? -6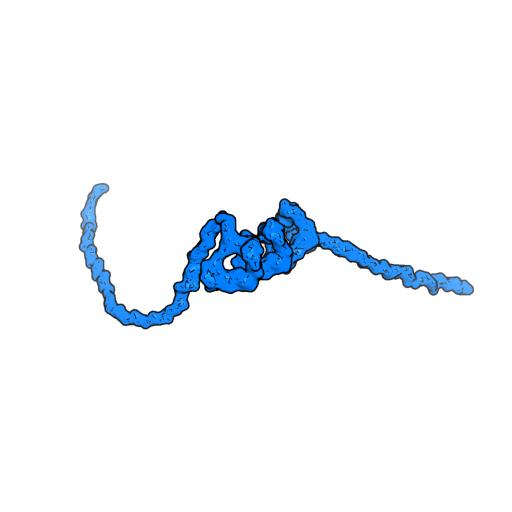.124 -62.264 23.825 1.00 55.56 140 GLU A N 1
ATOM 1036 C CA . GLU A 1 140 ? -6.699 -63.619 23.659 1.00 55.56 140 GLU A CA 1
ATOM 1037 C C . GLU A 1 140 ? -6.894 -63.857 22.142 1.00 55.56 140 GLU A C 1
ATOM 1039 O O . GLU A 1 140 ? -7.706 -63.190 21.510 1.00 55.56 140 GLU A O 1
ATOM 1044 N N . SER A 1 141 ? -5.995 -64.518 21.404 1.00 55.12 141 SER A N 1
ATOM 1045 C CA . SER A 1 141 ? -5.656 -65.954 21.359 1.00 55.12 141 SER A CA 1
ATOM 1046 C C . SER A 1 141 ? -6.799 -66.869 20.887 1.00 55.12 141 SER A C 1
ATOM 1048 O O . SER A 1 141 ? -7.622 -67.293 21.687 1.00 55.12 141 SER A O 1
ATOM 1050 N N . ALA A 1 142 ? -6.801 -67.207 19.590 1.00 54.16 142 ALA A N 1
ATOM 1051 C CA . ALA A 1 142 ? -7.259 -68.484 19.006 1.00 54.16 142 ALA A CA 1
ATOM 1052 C C . ALA A 1 142 ? -6.999 -68.425 17.482 1.00 54.16 142 ALA A C 1
ATOM 1054 O O . ALA A 1 142 ? -7.538 -67.566 16.797 1.00 54.16 142 ALA A O 1
ATOM 1055 N N . ALA A 1 143 ? -6.009 -69.134 16.937 1.00 46.12 143 ALA A N 1
ATOM 1056 C CA . ALA A 1 143 ? -6.033 -70.548 16.535 1.00 46.12 143 ALA A CA 1
ATOM 1057 C C . ALA A 1 143 ? -6.069 -70.668 14.991 1.00 46.12 143 ALA A C 1
ATOM 1059 O O . ALA A 1 143 ? -7.054 -70.329 14.344 1.00 46.12 143 ALA A O 1
ATOM 1060 N N . ALA A 1 144 ? -4.956 -71.133 14.417 1.00 51.88 144 ALA A N 1
ATOM 1061 C CA . ALA A 1 144 ? -4.875 -71.744 13.082 1.00 51.88 144 ALA A CA 1
ATOM 1062 C C . ALA A 1 144 ? -5.449 -73.186 13.127 1.00 51.88 144 ALA A C 1
ATOM 1064 O O . ALA A 1 144 ? -5.871 -73.600 14.211 1.00 51.88 144 ALA A O 1
ATOM 1065 N N . PRO A 1 145 ? -5.320 -74.038 12.085 1.00 71.12 145 PRO A N 1
ATOM 1066 C CA . PRO A 1 145 ? -5.166 -73.850 10.629 1.00 71.12 145 PRO A CA 1
ATOM 1067 C C . PRO A 1 145 ? -6.305 -74.576 9.850 1.00 71.12 145 PRO A C 1
ATOM 1069 O O . PRO A 1 145 ? -7.184 -75.142 10.488 1.00 71.12 145 PRO A O 1
ATOM 1072 N N . ASP A 1 146 ? -6.328 -74.535 8.506 1.00 51.38 146 ASP A N 1
ATOM 1073 C CA . ASP A 1 146 ? -6.314 -75.711 7.586 1.00 51.38 146 ASP A CA 1
ATOM 1074 C C . ASP A 1 146 ? -6.874 -75.414 6.172 1.00 51.38 146 ASP A C 1
ATOM 1076 O O . ASP A 1 146 ? -7.815 -74.636 6.043 1.00 51.38 146 ASP A O 1
ATOM 1080 N N . ALA A 1 147 ? -6.288 -76.114 5.181 1.00 52.88 147 ALA A N 1
ATOM 1081 C CA . ALA A 1 147 ? -6.741 -76.482 3.821 1.00 52.88 147 ALA A CA 1
ATOM 1082 C C . ALA A 1 147 ? -7.262 -75.378 2.863 1.00 52.88 147 ALA A C 1
ATOM 1084 O O . ALA A 1 147 ? -8.062 -74.528 3.228 1.00 52.88 147 ALA A O 1
ATOM 1085 N N . GLU A 1 148 ? -6.873 -75.314 1.586 1.00 44.72 148 GLU A N 1
ATOM 1086 C CA . GLU A 1 148 ? -6.610 -76.373 0.593 1.00 44.72 148 GLU A CA 1
ATOM 1087 C C . GLU A 1 148 ? -5.670 -75.858 -0.517 1.00 44.72 148 GLU A C 1
ATOM 1089 O O . GLU A 1 148 ? -5.729 -74.642 -0.827 1.00 44.72 148 GLU A O 1
#

pLDDT: mean 76.77, std 21.14, range [41.81, 97.75]

Secondary structure (DSSP, 8-state):
-------------------------TT--HHHHHHHHHTT--HHHHHHHHHTT--HHHHHHHHHTT--HHHHHHHHHTT--HHHHHHHHHTT--HHHHHHHHTTT-----S--PPPP-------------------------------